Protein AF-H6U5A7-F1 (afdb_monomer_lite)

InterPro domains:
  IPR004808 AP endonuclease 1 [PS51435] (1-162)
  IPR004808 AP endonuclease 1 [PTHR22748] (14-160)
  IPR036691 Endonuclease/exonuclease/phosphatase superfamily [G3DSA:3.60.10.10] (2-162)
  IPR036691 Endonuclease/exonuclease/phosphatase superfamily [SSF56219] (15-162)

Foldseek 3Di:
DADPVLQVPAPDHPCVLPVPVQWDWDDDPQAIEIEGDQDADDDPVCPSSRLRNLSVVLRVLVVCVVVVHHYHYDYHNNDQQFPLADVVSVVCCVVVVDHRQRNCAPNSNQSVLLQEPNGDHDDARDPVSNHHRDHPPVCVVVVPDHPPYDDDDPVVPRVVVD

Structure (mmCIF, N/CA/C/O backbone):
data_AF-H6U5A7-F1
#
_entry.id   AF-H6U5A7-F1
#
loop_
_atom_site.group_PDB
_atom_site.id
_atom_site.type_symbol
_atom_site.label_atom_id
_atom_site.label_alt_id
_atom_site.label_comp_id
_atom_site.label_asym_id
_atom_site.label_entity_id
_atom_site.label_seq_id
_atom_site.pdbx_PDB_ins_code
_atom_site.Cartn_x
_atom_site.Cartn_y
_atom_site.Cartn_z
_atom_site.occupancy
_atom_site.B_iso_or_equiv
_atom_site.auth_seq_id
_atom_site.auth_comp_id
_atom_site.auth_asym_id
_atom_site.auth_atom_id
_atom_site.pdbx_PDB_model_num
ATOM 1 N N . TYR A 1 1 ? 9.114 -0.004 -13.585 1.00 87.94 1 TYR A N 1
ATOM 2 C CA . TYR A 1 1 ? 9.597 1.011 -12.618 1.00 87.94 1 TYR A CA 1
ATOM 3 C C . TYR A 1 1 ? 8.782 2.288 -12.763 1.00 87.94 1 TYR A C 1
ATOM 5 O O . TYR A 1 1 ? 8.218 2.445 -13.843 1.00 87.94 1 TYR A O 1
ATOM 13 N N . PRO A 1 2 ? 8.667 3.143 -11.724 1.00 93.62 2 PRO A N 1
ATOM 14 C CA . PRO A 1 2 ? 7.976 4.432 -11.831 1.00 93.62 2 PRO A CA 1
ATOM 15 C C . PRO A 1 2 ? 8.526 5.281 -12.985 1.00 93.62 2 PRO A C 1
ATOM 17 O O . PRO A 1 2 ? 9.739 5.302 -13.198 1.00 93.62 2 PRO A O 1
ATOM 20 N N . THR A 1 3 ? 7.643 5.922 -13.749 1.00 95.06 3 THR A N 1
ATOM 21 C CA . THR A 1 3 ? 8.007 6.815 -14.861 1.00 95.06 3 THR A CA 1
ATOM 22 C C . THR A 1 3 ? 8.398 8.198 -14.343 1.00 95.06 3 THR A C 1
ATOM 24 O O . THR A 1 3 ? 8.046 8.566 -13.226 1.00 95.06 3 THR A O 1
ATOM 27 N N . THR A 1 4 ? 9.084 9.003 -15.157 1.00 94.50 4 THR A N 1
ATOM 28 C CA . THR A 1 4 ? 9.402 10.399 -14.803 1.00 94.50 4 THR A CA 1
ATOM 29 C C . THR A 1 4 ? 8.150 11.209 -14.462 1.00 94.50 4 THR A C 1
ATOM 31 O O . THR A 1 4 ? 8.172 11.995 -13.523 1.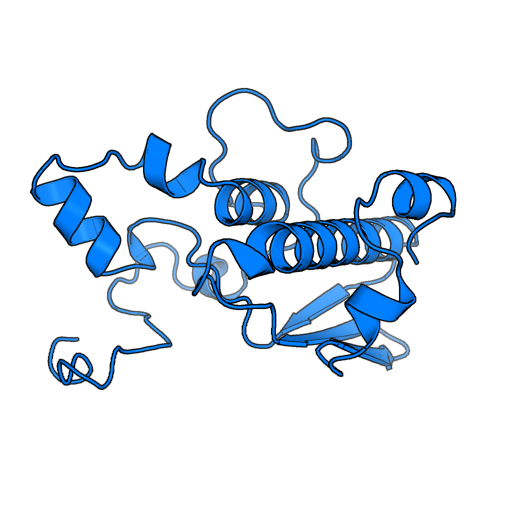00 94.50 4 THR A O 1
ATOM 34 N N . GLU A 1 5 ? 7.048 10.969 -15.173 1.00 94.00 5 GLU A N 1
ATOM 35 C CA . GLU A 1 5 ? 5.751 11.591 -14.897 1.00 94.00 5 GLU A CA 1
ATOM 36 C C . GLU A 1 5 ? 5.228 11.207 -13.505 1.00 94.00 5 GLU A C 1
ATOM 38 O O . GLU A 1 5 ? 4.946 12.087 -12.699 1.00 94.00 5 GLU A O 1
ATOM 43 N N . GLN A 1 6 ? 5.222 9.915 -13.161 1.00 94.50 6 GLN A N 1
ATOM 44 C CA . GLN A 1 6 ? 4.817 9.436 -11.830 1.00 94.50 6 GLN A CA 1
ATOM 45 C C . GLN A 1 6 ? 5.735 9.935 -10.704 1.00 94.50 6 GLN A C 1
ATOM 47 O O . GLN A 1 6 ? 5.299 10.078 -9.568 1.00 94.50 6 GLN A O 1
ATOM 52 N N . LEU A 1 7 ? 7.015 10.178 -10.992 1.00 94.50 7 LEU A N 1
ATOM 53 C CA . LEU A 1 7 ? 7.937 10.777 -10.024 1.00 94.50 7 LEU A CA 1
ATOM 54 C C . LEU A 1 7 ?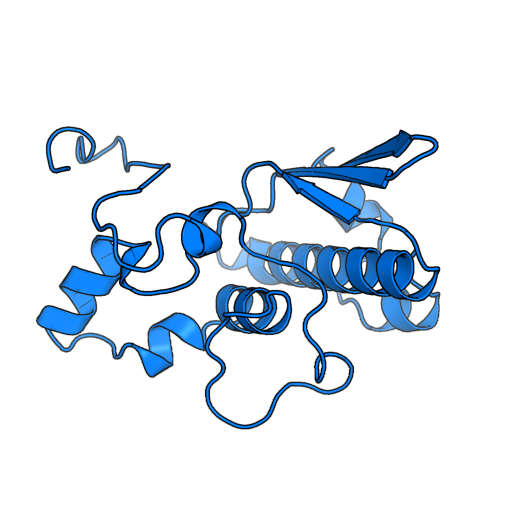 7.665 12.272 -9.827 1.00 94.50 7 LEU A C 1
ATOM 56 O O . LEU A 1 7 ? 7.853 12.781 -8.728 1.00 94.50 7 LEU A O 1
ATOM 60 N N . SER A 1 8 ? 7.213 12.969 -10.872 1.00 92.94 8 SER A N 1
ATOM 61 C CA . SER A 1 8 ? 6.950 14.412 -10.829 1.00 92.94 8 SER A CA 1
ATOM 62 C C . SER A 1 8 ? 5.704 14.798 -10.027 1.00 92.94 8 SER A C 1
ATOM 64 O O . SER A 1 8 ? 5.570 15.954 -9.640 1.00 92.94 8 SER A O 1
ATOM 66 N N . THR A 1 9 ? 4.811 13.843 -9.749 1.00 90.56 9 THR A N 1
ATOM 67 C CA . THR A 1 9 ? 3.601 14.069 -8.943 1.00 90.56 9 THR A CA 1
ATOM 68 C C . THR A 1 9 ? 3.846 13.971 -7.437 1.00 90.56 9 THR A C 1
ATOM 70 O O . THR A 1 9 ? 2.923 14.192 -6.657 1.00 90.56 9 THR A O 1
ATOM 73 N N . LEU A 1 10 ? 5.050 13.581 -7.009 1.00 91.25 10 LEU A N 1
ATOM 74 C CA . LEU A 1 10 ? 5.379 13.391 -5.598 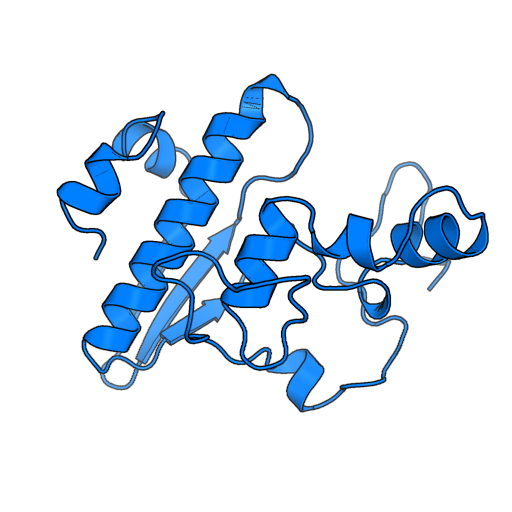1.00 91.25 10 LEU A CA 1
ATOM 75 C C . LEU A 1 10 ? 5.779 14.714 -4.947 1.00 91.25 10 LEU A C 1
ATOM 77 O O . LEU A 1 10 ? 6.497 15.519 -5.531 1.00 91.25 10 LEU A O 1
ATOM 81 N N . GLU A 1 11 ? 5.371 14.896 -3.693 1.00 92.81 11 GLU A N 1
ATOM 82 C CA . GLU A 1 11 ? 5.802 16.036 -2.877 1.00 92.81 11 GLU A CA 1
ATOM 83 C C . GLU A 1 11 ? 7.284 15.932 -2.475 1.00 92.81 11 GLU A C 1
ATOM 85 O O . GLU A 1 11 ? 7.986 16.937 -2.385 1.00 92.81 11 GLU A O 1
ATOM 90 N N . LEU A 1 12 ? 7.767 14.706 -2.249 1.00 94.06 12 LEU A N 1
ATOM 91 C CA . LEU A 1 12 ? 9.150 14.409 -1.883 1.00 94.06 12 LEU A CA 1
ATOM 92 C C . LEU A 1 12 ? 9.869 13.716 -3.036 1.00 94.06 12 LEU A C 1
ATOM 94 O O . LEU A 1 12 ? 9.288 12.888 -3.741 1.00 94.06 12 LEU A O 1
ATOM 98 N N . ASP A 1 13 ? 11.158 14.007 -3.191 1.00 94.19 13 ASP A N 1
ATOM 99 C CA . ASP A 1 13 ? 11.968 13.376 -4.223 1.00 94.19 13 ASP A CA 1
ATOM 100 C C . ASP A 1 13 ? 12.183 11.874 -3.954 1.00 94.19 13 ASP A C 1
ATOM 102 O O . ASP A 1 13 ? 12.122 11.376 -2.823 1.00 94.19 13 ASP A O 1
ATOM 106 N N . ALA A 1 14 ? 12.466 11.134 -5.026 1.00 93.00 14 ALA A N 1
ATOM 107 C CA . ALA A 1 14 ? 12.623 9.686 -4.963 1.00 93.00 14 ALA A CA 1
ATOM 108 C C . ALA A 1 14 ? 13.790 9.239 -4.067 1.00 93.00 14 ALA A C 1
ATOM 110 O O . ALA A 1 14 ? 13.690 8.184 -3.443 1.00 93.00 14 ALA A O 1
ATOM 111 N N . ALA A 1 15 ? 14.878 10.015 -3.987 1.00 95.00 15 ALA A N 1
ATOM 112 C CA . ALA A 1 15 ? 16.025 9.659 -3.156 1.00 95.00 15 ALA A CA 1
ATOM 113 C C . ALA A 1 15 ? 15.683 9.796 -1.669 1.00 95.00 15 ALA A C 1
ATOM 115 O O . ALA A 1 15 ? 16.045 8.925 -0.879 1.00 95.00 15 ALA A O 1
ATOM 116 N N . THR A 1 16 ? 14.914 10.821 -1.296 1.00 96.19 16 THR A N 1
ATOM 117 C CA . THR A 1 16 ? 14.364 10.964 0.056 1.00 96.19 16 THR A CA 1
ATOM 118 C C . THR A 1 16 ? 13.481 9.771 0.415 1.00 96.19 16 THR A C 1
ATOM 120 O O . THR A 1 16 ? 13.684 9.159 1.464 1.00 96.19 16 THR A O 1
ATOM 123 N N . LEU A 1 17 ? 12.549 9.378 -0.457 1.00 95.75 17 LEU A N 1
ATOM 124 C CA . LEU A 1 17 ? 11.646 8.247 -0.194 1.00 95.75 17 LEU A CA 1
ATOM 125 C C . LEU A 1 17 ? 12.374 6.889 -0.112 1.00 95.75 17 LEU A C 1
ATOM 127 O O . LEU A 1 17 ? 11.925 6.005 0.620 1.00 95.75 17 LEU A O 1
ATOM 131 N N . ASP A 1 18 ? 13.505 6.732 -0.808 1.00 95.75 18 ASP A N 1
ATOM 132 C CA . ASP A 1 18 ? 14.326 5.507 -0.807 1.00 95.75 18 ASP A CA 1
ATOM 133 C C . ASP A 1 18 ? 15.443 5.508 0.263 1.00 95.75 18 ASP A C 1
ATOM 135 O O . ASP A 1 18 ? 16.115 4.500 0.481 1.00 95.75 18 ASP A O 1
ATOM 139 N N . SER A 1 19 ? 15.622 6.617 0.992 1.00 96.81 19 SER A N 1
ATOM 140 C CA . SER A 1 19 ? 16.747 6.821 1.923 1.00 96.81 19 SER A CA 1
ATOM 141 C C . SER A 1 19 ? 16.750 5.920 3.169 1.00 96.81 19 SER A C 1
ATOM 143 O O . SER A 1 19 ? 17.761 5.828 3.862 1.00 96.81 19 SER A O 1
ATOM 145 N N . GLU A 1 20 ? 15.640 5.236 3.466 1.00 97.06 20 GLU A N 1
ATOM 146 C CA . GLU A 1 20 ? 15.452 4.480 4.716 1.00 97.06 20 GLU A CA 1
ATOM 147 C C . GLU A 1 20 ? 15.557 2.952 4.551 1.00 97.06 20 GLU A C 1
ATOM 149 O O . GLU A 1 20 ? 15.290 2.214 5.500 1.00 97.06 20 GLU A O 1
ATOM 154 N N . GLY A 1 21 ? 15.910 2.449 3.360 1.00 96.88 21 GLY A N 1
ATOM 155 C CA . GLY A 1 21 ? 16.105 1.007 3.132 1.00 96.88 21 GLY A CA 1
ATOM 156 C C . GLY A 1 21 ? 14.833 0.169 3.326 1.00 96.88 21 GLY A C 1
ATOM 157 O O . GLY A 1 21 ? 14.887 -0.974 3.776 1.00 96.88 21 GLY A O 1
ATOM 158 N N . ARG A 1 22 ? 13.667 0.750 3.019 1.00 97.88 22 ARG A N 1
ATOM 159 C CA . ARG A 1 22 ? 12.337 0.164 3.277 1.00 97.88 22 ARG A CA 1
ATOM 160 C C . ARG A 1 22 ? 11.845 -0.809 2.209 1.00 97.88 22 ARG A C 1
ATOM 162 O O . ARG A 1 22 ? 10.752 -1.357 2.351 1.00 97.88 22 ARG A O 1
ATOM 169 N N . CYS A 1 23 ? 12.599 -0.990 1.132 1.00 98.00 23 CYS A N 1
ATOM 170 C CA . CYS A 1 23 ? 12.222 -1.836 0.011 1.00 98.00 23 CYS A CA 1
ATOM 171 C C . CYS A 1 23 ? 13.436 -2.611 -0.497 1.00 98.00 23 CYS A C 1
ATOM 173 O O . CYS A 1 23 ? 14.485 -2.031 -0.765 1.00 98.00 23 CYS A O 1
ATOM 175 N N . VAL A 1 24 ? 13.272 -3.919 -0.674 1.00 98.00 24 VAL A N 1
ATOM 176 C CA . VAL A 1 24 ? 14.199 -4.762 -1.432 1.00 98.00 24 VAL A CA 1
ATOM 177 C C . VAL A 1 24 ? 13.435 -5.443 -2.557 1.00 98.00 24 VAL A C 1
ATOM 179 O O . VAL A 1 24 ? 12.319 -5.924 -2.359 1.00 98.00 24 VAL A O 1
ATOM 182 N N . ILE A 1 25 ? 14.031 -5.478 -3.748 1.00 98.06 25 ILE A N 1
ATOM 183 C CA . ILE A 1 25 ? 13.420 -6.083 -4.932 1.00 98.06 25 ILE A CA 1
ATOM 184 C C . ILE A 1 25 ? 14.351 -7.156 -5.472 1.00 98.06 25 ILE A C 1
ATOM 186 O O . ILE A 1 25 ? 15.505 -6.875 -5.788 1.00 98.06 25 ILE A O 1
ATOM 190 N N . LEU A 1 26 ? 13.832 -8.374 -5.591 1.00 98.31 26 LEU A N 1
ATOM 191 C CA . LEU A 1 26 ? 14.533 -9.510 -6.179 1.00 98.31 26 LEU A CA 1
ATOM 192 C C . LEU A 1 26 ? 13.773 -9.968 -7.421 1.00 98.31 26 LEU A C 1
ATOM 194 O O . LEU A 1 26 ? 12.582 -10.271 -7.346 1.00 98.31 26 LEU A O 1
ATOM 198 N N . GLU A 1 27 ? 14.454 -10.030 -8.560 1.00 97.75 27 GLU A N 1
ATOM 199 C CA . GLU A 1 27 ? 13.887 -10.560 -9.797 1.00 97.75 27 GLU A CA 1
ATOM 200 C C . GLU A 1 27 ? 14.382 -11.989 -10.030 1.00 97.75 27 GLU A C 1
ATOM 202 O O . GLU A 1 27 ? 15.577 -12.244 -10.168 1.00 97.75 27 GLU A O 1
ATOM 207 N N . PHE A 1 28 ? 13.437 -12.923 -10.075 1.00 97.88 28 PHE A N 1
ATOM 208 C CA . PHE A 1 28 ? 13.653 -14.316 -10.439 1.00 97.88 28 PHE A CA 1
ATOM 209 C C . PHE A 1 28 ? 13.109 -14.565 -11.851 1.00 97.88 28 PHE A C 1
ATOM 211 O O . PHE A 1 28 ? 12.220 -13.837 -12.300 1.00 97.88 28 PHE A O 1
ATOM 218 N N . PRO A 1 29 ? 13.534 -15.643 -12.541 1.00 97.69 29 PRO A N 1
ATOM 219 C CA . PRO A 1 29 ? 13.023 -15.961 -13.877 1.00 97.69 29 PRO A CA 1
ATOM 220 C C . PRO A 1 29 ? 11.490 -16.044 -13.971 1.00 97.69 29 PRO A C 1
ATOM 222 O O . PRO A 1 29 ? 10.918 -15.744 -15.014 1.00 97.69 29 PRO A O 1
ATOM 225 N N . ALA A 1 30 ? 10.818 -16.448 -12.888 1.00 97.56 30 ALA A N 1
ATOM 226 C CA . ALA A 1 30 ? 9.370 -16.645 -12.864 1.00 97.56 30 ALA A CA 1
ATOM 227 C C . ALA A 1 30 ? 8.571 -15.474 -12.261 1.00 97.56 30 ALA A C 1
ATOM 229 O O . ALA A 1 30 ? 7.381 -15.349 -12.560 1.00 97.56 30 ALA A O 1
ATOM 230 N N . PHE A 1 31 ? 9.168 -14.660 -11.385 1.00 98.38 31 PHE A N 1
ATOM 231 C CA . PHE A 1 31 ? 8.462 -13.606 -10.649 1.00 98.38 31 PHE A CA 1
ATOM 232 C C . PHE A 1 31 ? 9.416 -12.562 -10.058 1.00 98.38 31 PHE A C 1
ATOM 234 O O . PHE A 1 31 ? 10.606 -12.807 -9.890 1.00 98.38 31 PHE A O 1
ATOM 241 N N . VAL A 1 32 ? 8.862 -11.412 -9.684 1.00 98.69 32 VAL A N 1
ATOM 242 C CA . VAL A 1 32 ? 9.543 -10.350 -8.940 1.00 98.69 32 VAL A CA 1
ATOM 243 C C . VAL A 1 32 ? 9.002 -10.333 -7.511 1.00 98.69 32 VAL A C 1
ATOM 245 O O . VAL A 1 32 ? 7.787 -10.304 -7.315 1.00 98.69 32 VAL A O 1
ATOM 248 N N . LEU A 1 33 ? 9.888 -10.357 -6.517 1.00 98.69 33 LEU A N 1
ATOM 249 C CA . LEU A 1 33 ? 9.556 -10.258 -5.097 1.00 98.69 33 LEU A CA 1
ATOM 250 C C . LEU A 1 33 ? 9.902 -8.865 -4.575 1.00 98.69 33 LEU A C 1
ATOM 252 O O . LEU A 1 33 ? 11.057 -8.453 -4.655 1.00 98.69 33 LEU A O 1
ATOM 256 N N . LEU A 1 34 ? 8.918 -8.171 -4.008 1.00 98.62 34 LEU A N 1
ATOM 257 C CA . LEU A 1 34 ? 9.096 -6.924 -3.271 1.00 98.62 34 LEU A CA 1
ATOM 258 C C . LEU A 1 34 ? 8.957 -7.232 -1.779 1.00 98.62 34 LEU A C 1
ATOM 260 O O . LEU A 1 34 ? 7.872 -7.587 -1.315 1.00 98.62 34 LEU A O 1
ATOM 264 N N . GLY A 1 35 ? 10.054 -7.098 -1.038 1.00 98.56 35 GLY A N 1
ATOM 265 C CA . GLY A 1 35 ? 10.051 -7.088 0.422 1.00 98.56 35 GLY A CA 1
ATOM 266 C C . GLY A 1 35 ? 9.936 -5.653 0.925 1.00 98.56 35 GLY A C 1
ATOM 267 O O . GLY A 1 35 ? 10.806 -4.838 0.625 1.00 98.56 35 GLY A O 1
ATOM 268 N N . LEU A 1 36 ? 8.871 -5.344 1.663 1.00 98.44 36 LEU A N 1
ATOM 269 C CA . LEU A 1 36 ? 8.524 -3.988 2.086 1.00 98.44 36 LEU A CA 1
ATOM 270 C C . LEU A 1 36 ? 8.477 -3.835 3.607 1.00 98.44 36 LEU A C 1
ATOM 272 O O . LEU A 1 36 ? 7.998 -4.705 4.333 1.00 98.44 36 LEU A O 1
ATOM 276 N N . TYR A 1 37 ? 8.895 -2.663 4.074 1.00 98.12 37 TYR A N 1
ATOM 277 C CA . TYR A 1 37 ? 8.591 -2.153 5.404 1.00 98.12 37 TYR A CA 1
ATOM 278 C C . TYR A 1 37 ? 8.025 -0.733 5.296 1.00 98.12 37 TYR A C 1
ATOM 280 O O . TYR A 1 37 ? 8.742 0.271 5.401 1.00 98.12 37 TYR A O 1
ATOM 288 N N . CYS A 1 38 ? 6.720 -0.648 5.042 1.00 97.56 38 CYS A N 1
ATOM 289 C CA . CYS A 1 38 ? 6.024 0.613 4.816 1.00 97.56 38 CYS A CA 1
ATOM 290 C C . CYS A 1 38 ? 6.053 1.498 6.075 1.00 97.56 38 CYS A C 1
ATOM 292 O O . CYS A 1 38 ? 5.958 0.982 7.191 1.00 97.56 38 CYS A O 1
ATOM 294 N N . PRO A 1 39 ? 6.142 2.832 5.936 1.00 95.81 39 PRO A N 1
ATOM 295 C CA . PRO A 1 39 ? 6.116 3.746 7.075 1.00 95.81 39 PRO A CA 1
ATOM 296 C C . PRO A 1 39 ? 4.830 3.606 7.898 1.00 95.81 39 PRO A C 1
ATOM 298 O O . PRO A 1 39 ? 3.728 3.649 7.350 1.00 95.81 39 PRO A O 1
ATOM 301 N N . ALA A 1 40 ? 4.951 3.466 9.219 1.00 92.44 40 ALA A N 1
ATOM 302 C CA . ALA A 1 40 ? 3.814 3.445 10.139 1.00 92.44 40 ALA A CA 1
ATOM 303 C C . ALA A 1 40 ? 3.173 4.837 10.291 1.00 92.44 40 ALA A C 1
ATOM 305 O O . ALA A 1 40 ? 3.839 5.850 10.102 1.00 92.44 40 ALA A O 1
ATOM 306 N N . ASN A 1 41 ? 1.887 4.881 10.647 1.00 84.69 41 ASN A N 1
ATOM 307 C CA . ASN A 1 41 ? 1.195 6.124 10.973 1.00 84.69 41 ASN A CA 1
ATOM 308 C C . ASN A 1 41 ? 1.499 6.427 12.445 1.00 84.69 41 ASN A C 1
ATOM 310 O O . ASN A 1 41 ? 1.088 5.659 13.319 1.00 84.69 41 ASN A O 1
ATOM 314 N N . ARG A 1 42 ? 2.314 7.454 12.700 1.00 76.94 42 ARG A N 1
ATOM 315 C CA . ARG A 1 42 ? 2.800 7.796 14.048 1.00 76.94 42 ARG A CA 1
ATOM 316 C C . ARG A 1 42 ? 2.700 9.283 14.356 1.00 76.94 42 ARG A C 1
ATOM 318 O O . ARG A 1 42 ? 2.337 9.618 15.475 1.00 76.94 42 ARG A O 1
ATOM 325 N N . ASP A 1 43 ? 3.078 10.126 13.403 1.00 79.56 43 ASP A N 1
ATOM 326 C CA . ASP A 1 43 ? 3.151 11.577 13.547 1.00 79.56 43 ASP A CA 1
ATOM 327 C C . ASP A 1 43 ? 2.852 12.231 12.194 1.00 79.56 43 ASP A C 1
ATOM 329 O O . ASP A 1 43 ? 3.327 11.748 11.161 1.00 79.56 43 ASP A O 1
ATOM 333 N N . GLU A 1 44 ? 2.104 13.330 12.227 1.00 84.69 44 GLU A N 1
ATOM 334 C CA . GLU A 1 44 ? 1.669 14.110 11.064 1.00 84.69 44 GLU A CA 1
ATOM 335 C C . GLU A 1 44 ? 2.870 14.646 10.269 1.00 84.69 44 GLU A C 1
ATOM 337 O O . GLU A 1 44 ? 2.824 14.734 9.043 1.00 84.69 44 GLU A O 1
ATOM 342 N N . SER A 1 45 ? 4.008 14.898 10.935 1.00 86.94 45 SER A N 1
ATOM 343 C CA . SER A 1 45 ? 5.257 15.329 10.278 1.00 86.94 45 SER A CA 1
ATOM 344 C C . SER A 1 45 ? 5.792 14.341 9.228 1.00 86.94 45 SER A C 1
ATOM 346 O O . SER A 1 45 ? 6.664 14.683 8.425 1.00 86.94 45 SER A O 1
ATOM 348 N N . ARG A 1 46 ? 5.295 13.097 9.230 1.00 90.94 46 ARG A N 1
ATOM 349 C CA . ARG A 1 46 ? 5.713 12.013 8.332 1.00 90.94 46 ARG A CA 1
ATOM 350 C C . ARG A 1 46 ? 4.635 11.605 7.333 1.00 90.94 46 ARG A C 1
ATOM 352 O O . ARG A 1 46 ? 4.875 10.664 6.570 1.00 90.94 46 ARG A O 1
ATOM 359 N N . ASP A 1 47 ? 3.499 12.295 7.294 1.00 91.56 47 ASP A N 1
ATOM 360 C CA . ASP A 1 47 ? 2.380 11.923 6.426 1.00 91.56 47 ASP A CA 1
ATOM 361 C C . ASP A 1 47 ? 2.745 12.021 4.943 1.00 91.56 47 ASP A C 1
ATOM 363 O O . ASP A 1 47 ? 2.545 11.046 4.217 1.00 91.56 47 ASP A O 1
ATOM 367 N N . SER A 1 48 ? 3.399 13.104 4.508 1.00 93.19 48 SER A N 1
ATOM 368 C CA . SER A 1 48 ? 3.883 13.250 3.124 1.00 93.19 48 SER A CA 1
ATOM 369 C C . SER A 1 48 ? 4.861 12.141 2.729 1.00 93.19 48 SER A C 1
ATOM 371 O O . SER A 1 48 ? 4.778 11.582 1.635 1.00 93.19 48 SER A O 1
ATOM 373 N N . PHE A 1 49 ? 5.750 11.742 3.646 1.00 95.56 49 PHE A N 1
ATOM 374 C CA . PHE A 1 49 ? 6.668 10.622 3.421 1.00 95.56 49 PHE A CA 1
ATOM 375 C C . PHE A 1 49 ? 5.920 9.298 3.279 1.00 95.56 49 PHE A C 1
ATOM 377 O O . PHE A 1 49 ? 6.195 8.517 2.368 1.00 95.56 49 PHE A O 1
ATOM 384 N N . ARG A 1 50 ? 4.971 9.023 4.181 1.00 95.69 50 ARG A N 1
ATOM 385 C CA . ARG A 1 50 ? 4.170 7.797 4.143 1.00 95.69 50 ARG A CA 1
ATOM 386 C C . ARG A 1 50 ? 3.345 7.733 2.862 1.00 95.69 50 ARG A C 1
ATOM 388 O O . ARG A 1 50 ? 3.349 6.692 2.211 1.00 95.69 50 ARG A O 1
ATOM 395 N N . GLN A 1 51 ? 2.667 8.817 2.502 1.00 95.25 51 GLN A N 1
ATOM 396 C CA . GLN A 1 51 ? 1.830 8.882 1.311 1.00 95.25 51 GLN A CA 1
ATOM 397 C C . GLN A 1 51 ? 2.673 8.712 0.041 1.00 95.25 51 GLN A C 1
ATOM 399 O O . GLN A 1 51 ? 2.418 7.782 -0.722 1.00 95.25 51 GLN A O 1
ATOM 404 N N . GLY A 1 52 ? 3.756 9.483 -0.112 1.00 96.19 52 GLY A N 1
ATOM 405 C CA . GLY A 1 52 ? 4.664 9.361 -1.257 1.00 96.19 52 GLY A CA 1
ATOM 406 C C . GLY A 1 52 ? 5.288 7.967 -1.391 1.00 96.19 52 GLY A C 1
ATOM 407 O O . GLY A 1 52 ? 5.388 7.434 -2.496 1.00 96.19 52 GLY A O 1
ATOM 408 N N . PHE A 1 53 ? 5.640 7.321 -0.272 1.00 97.56 53 PHE A N 1
ATOM 409 C CA . PHE A 1 53 ? 6.131 5.940 -0.283 1.00 97.56 53 PHE A CA 1
ATOM 410 C C . PHE A 1 53 ? 5.068 4.955 -0.796 1.00 97.56 53 PHE A C 1
ATOM 412 O O . PHE A 1 53 ? 5.376 4.072 -1.599 1.00 97.56 53 PHE A O 1
ATOM 419 N N . LEU A 1 54 ? 3.818 5.090 -0.342 1.00 97.31 54 LEU A N 1
ATOM 420 C CA . LEU A 1 54 ? 2.718 4.217 -0.760 1.00 97.31 54 LEU A CA 1
ATOM 421 C C . LEU A 1 54 ? 2.325 4.442 -2.225 1.00 97.31 54 LEU A C 1
ATOM 423 O O . LEU A 1 54 ? 2.059 3.465 -2.928 1.00 97.31 54 LEU A O 1
ATOM 427 N N . ASP A 1 55 ? 2.344 5.684 -2.704 1.00 96.56 55 ASP A N 1
ATOM 428 C CA . ASP A 1 55 ? 2.081 6.003 -4.110 1.00 96.56 55 ASP A CA 1
ATOM 429 C C . ASP A 1 55 ? 3.173 5.437 -5.027 1.00 96.56 55 ASP A C 1
ATOM 431 O O . ASP A 1 55 ? 2.867 4.789 -6.031 1.00 96.56 55 ASP A O 1
ATOM 435 N N . LEU A 1 56 ? 4.450 5.567 -4.644 1.00 96.56 56 LEU A N 1
ATOM 436 C CA . LEU A 1 56 ? 5.563 4.947 -5.371 1.00 96.56 56 LEU A CA 1
ATOM 437 C C . LEU A 1 56 ? 5.499 3.421 -5.376 1.00 96.56 56 LEU A C 1
ATOM 439 O O . LEU A 1 56 ? 5.831 2.788 -6.385 1.00 96.56 56 LEU A O 1
ATOM 443 N N . MET A 1 57 ? 5.106 2.825 -4.251 1.00 97.44 57 MET A N 1
ATOM 444 C CA . MET A 1 57 ? 4.897 1.386 -4.131 1.00 97.44 57 MET A CA 1
ATOM 445 C C . MET A 1 57 ? 3.806 0.921 -5.107 1.00 97.44 57 MET A C 1
ATOM 447 O O . MET A 1 57 ? 4.055 0.005 -5.895 1.00 97.44 57 MET A O 1
ATOM 451 N N . ASP A 1 58 ? 2.634 1.564 -5.093 1.00 97.81 58 ASP A N 1
ATOM 452 C CA . ASP A 1 58 ? 1.505 1.261 -5.983 1.00 97.81 58 ASP A CA 1
ATOM 453 C C . ASP A 1 58 ? 1.901 1.403 -7.461 1.00 97.81 58 ASP A C 1
ATOM 455 O O . ASP A 1 58 ? 1.763 0.446 -8.231 1.00 97.81 58 ASP A O 1
ATOM 459 N N . ALA A 1 59 ? 2.508 2.534 -7.838 1.00 97.19 59 ALA A N 1
ATOM 460 C CA . ALA A 1 59 ? 2.992 2.778 -9.196 1.00 97.19 59 ALA A CA 1
ATOM 461 C C . ALA A 1 59 ? 4.001 1.711 -9.645 1.00 97.19 59 ALA A C 1
ATOM 463 O O . ALA A 1 59 ? 3.908 1.162 -10.746 1.00 97.19 59 ALA A O 1
ATOM 464 N N . ARG A 1 60 ? 4.963 1.354 -8.785 1.00 97.62 60 ARG A N 1
ATOM 465 C CA . ARG A 1 60 ? 5.974 0.343 -9.117 1.00 97.62 60 ARG A CA 1
ATOM 466 C C . ARG A 1 60 ? 5.353 -1.033 -9.339 1.00 97.62 60 ARG A C 1
ATOM 468 O O . ARG A 1 60 ? 5.728 -1.694 -10.309 1.00 97.62 60 ARG A O 1
ATOM 475 N N . ILE A 1 61 ? 4.429 -1.452 -8.475 1.00 98.50 61 ILE A N 1
ATOM 476 C CA . ILE A 1 61 ? 3.729 -2.738 -8.599 1.00 98.50 61 ILE A CA 1
ATOM 477 C C . ILE A 1 61 ? 2.936 -2.778 -9.904 1.00 98.50 61 ILE A C 1
ATOM 479 O O . ILE A 1 61 ? 3.112 -3.708 -10.692 1.00 98.50 61 ILE A O 1
ATOM 483 N N . ARG A 1 62 ? 2.119 -1.753 -10.167 1.00 98.25 62 ARG A N 1
ATOM 484 C CA . ARG A 1 62 ? 1.293 -1.667 -11.381 1.00 98.25 62 ARG A CA 1
ATOM 485 C C . ARG A 1 62 ? 2.139 -1.689 -12.644 1.00 98.25 62 ARG A C 1
ATOM 487 O O . ARG A 1 62 ? 1.844 -2.461 -13.550 1.00 98.25 62 ARG A O 1
ATOM 494 N N . ASN A 1 63 ? 3.237 -0.936 -12.677 1.00 98.06 63 ASN A N 1
ATOM 495 C CA . ASN A 1 63 ? 4.124 -0.912 -13.838 1.00 98.06 63 ASN A CA 1
ATOM 496 C C . ASN A 1 63 ? 4.783 -2.280 -14.078 1.00 98.06 63 ASN A C 1
ATOM 498 O O . ASN A 1 63 ? 4.915 -2.697 -15.223 1.00 98.06 63 ASN A O 1
ATOM 502 N N . LEU A 1 64 ? 5.182 -3.004 -13.024 1.00 98.38 64 LEU A N 1
ATOM 503 C CA . LEU A 1 64 ? 5.724 -4.363 -13.169 1.00 98.38 64 LEU A CA 1
ATOM 504 C C . LEU A 1 64 ? 4.667 -5.345 -13.697 1.00 98.38 64 LEU A C 1
ATOM 506 O O . LEU A 1 64 ? 4.962 -6.130 -14.598 1.00 98.38 64 LEU A O 1
ATOM 510 N N . VAL A 1 65 ? 3.435 -5.273 -13.186 1.00 98.19 65 VAL A N 1
ATOM 511 C CA . VAL A 1 65 ? 2.315 -6.091 -13.677 1.00 98.19 65 VAL A CA 1
ATOM 512 C C . VAL A 1 65 ? 1.998 -5.768 -15.141 1.00 98.19 65 VAL A C 1
ATOM 514 O O . VAL A 1 65 ? 1.849 -6.686 -15.944 1.00 98.19 65 VAL A O 1
ATOM 517 N N . ALA A 1 66 ? 1.983 -4.487 -15.524 1.00 97.38 66 ALA A N 1
ATOM 518 C CA . ALA A 1 66 ? 1.771 -4.046 -16.905 1.00 97.38 66 ALA A CA 1
ATOM 519 C C . ALA A 1 66 ? 2.870 -4.537 -17.866 1.00 97.38 66 ALA A C 1
ATOM 521 O O . ALA A 1 66 ? 2.602 -4.803 -19.034 1.00 97.38 66 ALA A O 1
ATOM 522 N N . MET A 1 67 ? 4.095 -4.740 -17.368 1.00 97.19 67 MET A N 1
ATOM 523 C CA . MET A 1 67 ? 5.191 -5.382 -18.108 1.00 97.19 67 MET A CA 1
ATOM 524 C C . MET A 1 67 ? 5.043 -6.915 -18.219 1.00 97.19 67 MET A C 1
ATOM 526 O O . MET A 1 67 ? 5.961 -7.589 -18.686 1.00 97.19 67 MET A O 1
ATOM 530 N N . GLY A 1 68 ? 3.932 -7.493 -17.752 1.00 97.56 68 GLY A N 1
ATOM 531 C CA . GLY A 1 68 ? 3.678 -8.935 -17.759 1.00 97.56 68 GLY A CA 1
ATOM 532 C C . GLY A 1 68 ? 4.420 -9.711 -16.667 1.00 97.56 68 GLY A C 1
ATOM 533 O O . GLY A 1 68 ? 4.455 -10.944 -16.703 1.00 97.56 68 GLY A O 1
ATOM 534 N N . LYS A 1 69 ? 5.031 -9.027 -15.689 1.00 98.25 69 LYS A N 1
ATOM 535 C CA . LYS A 1 69 ? 5.734 -9.688 -14.583 1.00 98.25 69 LYS A CA 1
ATOM 536 C C . LYS A 1 69 ? 4.729 -10.209 -13.559 1.00 98.25 69 LYS A C 1
ATOM 538 O O . LYS A 1 69 ? 3.756 -9.543 -13.214 1.00 98.25 69 LYS A O 1
ATOM 543 N N . ARG A 1 70 ? 5.012 -11.389 -13.006 1.00 98.38 70 ARG A N 1
ATOM 544 C CA . ARG A 1 70 ? 4.319 -11.893 -11.814 1.00 98.38 70 ARG A CA 1
ATOM 545 C C . ARG A 1 70 ? 4.946 -11.237 -10.593 1.00 98.38 70 ARG A C 1
ATOM 547 O O . ARG A 1 70 ? 6.152 -11.364 -10.403 1.00 98.38 70 ARG A O 1
ATOM 554 N N . VAL A 1 71 ? 4.153 -10.533 -9.794 1.00 98.62 71 VAL A N 1
ATOM 555 C CA . VAL A 1 71 ? 4.650 -9.735 -8.667 1.00 98.62 71 VAL A CA 1
ATOM 556 C C . VAL A 1 71 ? 4.167 -10.335 -7.353 1.00 98.62 71 VAL A C 1
ATOM 558 O O . VAL A 1 71 ? 2.970 -10.534 -7.161 1.00 98.62 71 VAL A O 1
ATOM 561 N N . PHE A 1 72 ? 5.101 -10.591 -6.441 1.00 98.50 72 PHE A N 1
ATOM 562 C CA . PHE A 1 72 ? 4.821 -10.932 -5.052 1.00 98.50 72 PHE A CA 1
ATOM 563 C C . PHE A 1 72 ? 5.229 -9.769 -4.162 1.00 98.50 72 PHE A C 1
ATOM 565 O O . PHE A 1 72 ? 6.346 -9.267 -4.263 1.00 98.50 72 PHE A O 1
ATOM 572 N N . VAL A 1 73 ? 4.327 -9.367 -3.275 1.00 98.56 73 VAL A N 1
ATOM 573 C CA . VAL A 1 73 ? 4.587 -8.347 -2.260 1.00 98.56 73 VAL A CA 1
ATOM 574 C C . VAL A 1 73 ? 4.504 -9.008 -0.895 1.00 98.56 73 VAL A C 1
ATOM 576 O O . VAL A 1 73 ? 3.548 -9.728 -0.607 1.00 98.56 73 VAL A O 1
ATOM 579 N N . THR A 1 74 ? 5.517 -8.785 -0.067 1.00 97.94 74 THR A N 1
ATOM 580 C CA . THR A 1 74 ? 5.596 -9.308 1.297 1.00 97.94 74 THR A CA 1
ATOM 581 C C . THR A 1 74 ? 6.225 -8.281 2.231 1.00 97.94 74 THR A C 1
ATOM 583 O O . THR A 1 74 ? 6.862 -7.331 1.780 1.00 97.94 74 THR A O 1
ATOM 586 N N . GLY A 1 75 ? 6.068 -8.493 3.533 1.00 97.56 75 GLY A N 1
ATOM 587 C CA . GLY A 1 75 ? 6.608 -7.643 4.585 1.00 97.56 75 GLY A CA 1
ATOM 588 C C . GLY A 1 75 ? 5.518 -6.942 5.389 1.00 97.56 75 GLY A C 1
ATOM 589 O O . GLY A 1 75 ? 4.373 -7.394 5.429 1.00 97.56 75 GLY A O 1
ATOM 590 N N . ASP A 1 76 ? 5.888 -5.860 6.063 1.00 98.19 76 ASP A N 1
ATOM 591 C CA . ASP A 1 76 ? 4.977 -5.098 6.914 1.00 98.19 76 ASP A CA 1
ATOM 592 C C . ASP A 1 76 ? 4.497 -3.846 6.176 1.00 98.19 76 ASP A C 1
ATOM 594 O O . ASP A 1 76 ? 5.238 -2.882 5.973 1.00 98.19 76 ASP A O 1
ATOM 598 N N . LEU A 1 77 ? 3.230 -3.885 5.761 1.00 97.31 77 LEU A N 1
ATOM 599 C CA . LEU A 1 77 ? 2.586 -2.799 5.029 1.00 97.31 77 LEU A CA 1
ATOM 600 C C . LEU A 1 77 ? 2.069 -1.684 5.943 1.00 97.31 77 LEU A C 1
ATOM 602 O O . LEU A 1 77 ? 1.677 -0.633 5.441 1.00 97.31 77 LEU A O 1
ATOM 606 N N . ASN A 1 78 ? 2.042 -1.884 7.267 1.00 96.56 78 ASN A N 1
ATOM 607 C CA . ASN A 1 78 ? 1.481 -0.929 8.228 1.00 96.56 78 ASN A CA 1
ATOM 608 C C . ASN A 1 78 ? 0.066 -0.424 7.854 1.00 96.56 78 ASN A C 1
ATOM 610 O O . ASN A 1 78 ? -0.295 0.742 8.081 1.00 96.56 78 ASN A O 1
ATOM 614 N N . ILE A 1 79 ? -0.732 -1.310 7.247 1.00 96.31 79 ILE A N 1
ATOM 615 C CA . ILE A 1 79 ? -2.104 -1.074 6.792 1.00 96.31 79 ILE A CA 1
ATOM 616 C C . ILE A 1 79 ? -2.938 -2.316 7.115 1.00 96.31 79 ILE A C 1
ATOM 618 O O . ILE A 1 79 ? -2.616 -3.422 6.691 1.00 96.31 79 ILE A O 1
ATOM 622 N N . SER A 1 80 ? -4.039 -2.121 7.837 1.00 95.81 80 SER A N 1
ATOM 623 C CA . SER A 1 80 ? -5.110 -3.111 7.962 1.00 95.81 80 SER A CA 1
ATOM 624 C C . SER A 1 80 ? -6.180 -2.836 6.911 1.00 95.81 80 SER A C 1
ATOM 626 O O . SER A 1 80 ? -6.638 -1.701 6.784 1.00 95.81 80 SER A O 1
ATOM 628 N N . ARG A 1 81 ? -6.571 -3.858 6.148 1.00 94.31 81 ARG A N 1
ATOM 629 C CA . ARG A 1 81 ? -7.443 -3.712 4.974 1.00 94.31 81 ARG A CA 1
ATOM 630 C C . ARG A 1 81 ? -8.870 -3.290 5.319 1.00 94.31 81 ARG A C 1
ATOM 632 O O . ARG A 1 81 ? -9.402 -2.375 4.693 1.00 94.31 81 ARG A O 1
ATOM 639 N N . GLY A 1 82 ? -9.484 -3.979 6.276 1.00 95.00 82 GLY A N 1
ATOM 640 C CA . GLY A 1 82 ? -10.853 -3.731 6.718 1.00 95.00 82 GLY A CA 1
ATOM 641 C C . GLY A 1 82 ? -11.028 -3.977 8.211 1.00 95.00 82 GLY A C 1
ATOM 642 O O . GLY A 1 82 ? -10.071 -4.296 8.918 1.00 95.00 82 GLY A O 1
ATOM 643 N N . GLU A 1 83 ? -12.262 -3.827 8.690 1.00 95.75 83 GLU A N 1
ATOM 644 C CA . GLU A 1 83 ? -12.609 -3.983 10.107 1.00 95.75 83 GLU A CA 1
ATOM 645 C C . GLU A 1 83 ? -12.141 -5.334 10.674 1.00 95.75 83 GLU A C 1
ATOM 647 O O . GLU A 1 83 ? -11.548 -5.388 11.748 1.00 95.75 83 GLU A O 1
ATOM 652 N N . ILE A 1 84 ? -12.337 -6.424 9.924 1.00 95.38 84 ILE A N 1
ATOM 653 C CA . ILE A 1 84 ? -11.963 -7.787 10.338 1.00 95.38 84 ILE A CA 1
ATOM 654 C C . ILE A 1 84 ? -10.454 -7.963 10.602 1.00 95.38 84 ILE A C 1
ATOM 656 O O . ILE A 1 84 ? -10.050 -8.909 11.281 1.00 95.38 84 ILE A O 1
ATOM 660 N N . ASP A 1 85 ? -9.623 -7.058 10.079 1.00 96.25 85 ASP A N 1
ATOM 661 C CA . ASP A 1 85 ? -8.164 -7.051 10.220 1.00 96.25 85 ASP A CA 1
ATOM 662 C C . ASP A 1 85 ? -7.677 -6.075 11.308 1.00 96.25 85 ASP A C 1
ATOM 664 O O . ASP A 1 85 ? -6.471 -5.894 11.480 1.00 96.25 85 ASP A O 1
ATOM 668 N N . ALA A 1 86 ? -8.586 -5.415 12.036 1.00 95.00 86 ALA A N 1
ATOM 669 C CA . ALA A 1 86 ? -8.248 -4.389 13.017 1.00 95.00 86 ALA A CA 1
ATOM 670 C C . ALA A 1 86 ? -9.197 -4.389 14.224 1.00 95.00 86 ALA A C 1
ATOM 672 O O . ALA A 1 86 ? -10.240 -3.740 14.207 1.00 95.00 86 ALA A O 1
ATOM 673 N N . ALA A 1 87 ? -8.773 -5.012 15.330 1.00 93.62 87 ALA A N 1
ATOM 674 C CA . ALA A 1 87 ? -9.561 -5.077 16.568 1.00 93.62 87 ALA A CA 1
ATOM 675 C C . ALA A 1 87 ? -10.049 -3.698 17.067 1.00 93.62 87 ALA A C 1
ATOM 677 O O . ALA A 1 87 ? -11.195 -3.553 17.487 1.00 93.62 87 ALA A O 1
ATOM 678 N N . HIS A 1 88 ? -9.199 -2.667 16.982 1.00 92.25 88 HIS A N 1
ATOM 679 C CA . HIS A 1 88 ? -9.565 -1.300 17.367 1.00 92.25 88 HIS A CA 1
ATOM 680 C C . HIS A 1 88 ? -10.644 -0.695 16.458 1.00 92.25 88 HIS A C 1
ATOM 682 O O . HIS A 1 88 ? -11.463 0.088 16.928 1.00 92.25 88 HIS A O 1
ATOM 688 N N . ALA A 1 89 ? -10.662 -1.066 15.174 1.00 94.75 89 ALA A N 1
ATOM 689 C CA . ALA A 1 89 ? -11.664 -0.607 14.222 1.00 94.75 89 ALA A CA 1
ATOM 690 C C . ALA A 1 89 ? -13.022 -1.240 14.525 1.00 94.75 89 ALA A C 1
ATOM 692 O O . ALA A 1 89 ? -14.012 -0.521 14.606 1.00 94.75 89 ALA A O 1
ATOM 693 N N . SER A 1 90 ? -13.054 -2.553 14.791 1.00 93.88 90 SER A N 1
ATOM 694 C CA . SER A 1 90 ? -14.280 -3.239 15.216 1.00 93.88 90 SER A CA 1
ATOM 695 C C . SER A 1 90 ? -14.877 -2.610 16.468 1.00 93.88 90 SER A C 1
ATOM 697 O O . SER A 1 90 ? -16.081 -2.375 16.548 1.00 93.88 90 SER A O 1
ATOM 699 N N . GLU A 1 91 ? -14.033 -2.289 17.449 1.00 93.62 91 GLU A N 1
ATOM 700 C CA . GLU A 1 91 ? -14.492 -1.665 18.686 1.00 93.62 91 GLU A CA 1
ATOM 701 C C . GLU A 1 91 ? -15.002 -0.232 18.473 1.00 93.62 91 GLU A C 1
ATOM 703 O O . GLU A 1 91 ? -16.021 0.149 19.050 1.00 93.62 91 GLU A O 1
ATOM 708 N N . ALA A 1 92 ? -14.325 0.558 17.637 1.00 95.38 92 ALA A N 1
ATOM 709 C CA . ALA A 1 92 ? -14.741 1.916 17.294 1.00 95.38 92 ALA A CA 1
ATOM 710 C C . ALA A 1 92 ? -16.078 1.933 16.529 1.00 95.38 92 ALA A C 1
ATOM 712 O O . ALA A 1 92 ? -16.959 2.733 16.848 1.00 95.38 92 ALA A O 1
ATOM 713 N N . ILE A 1 93 ? -16.266 1.008 15.583 1.00 96.19 93 ILE A N 1
ATOM 714 C CA . ILE A 1 93 ? -17.521 0.839 14.835 1.00 96.19 93 ILE A CA 1
ATOM 715 C C . ILE A 1 93 ? -18.649 0.416 15.778 1.00 96.19 93 ILE A C 1
ATOM 717 O O . ILE A 1 93 ? -19.724 1.013 15.764 1.00 96.19 93 ILE A O 1
ATOM 721 N N . ARG A 1 94 ? -18.392 -0.544 16.677 1.00 95.06 94 ARG A N 1
ATOM 722 C CA . ARG A 1 94 ? -19.362 -0.975 17.697 1.00 95.06 94 ARG A CA 1
ATOM 723 C C . ARG A 1 94 ? -19.802 0.168 18.615 1.00 95.06 94 ARG A C 1
ATOM 725 O O . ARG A 1 94 ? -20.959 0.208 19.024 1.00 95.06 94 ARG A O 1
ATOM 732 N N . LYS A 1 95 ? -18.888 1.084 18.946 1.00 96.62 95 LYS A N 1
ATOM 733 C CA . LYS A 1 95 ? -19.160 2.283 19.756 1.00 96.62 95 LYS A CA 1
ATOM 734 C C . LYS A 1 95 ? -19.774 3.439 18.963 1.00 96.62 95 LYS A C 1
ATOM 736 O O . LYS A 1 95 ? -20.131 4.444 19.570 1.00 96.62 95 LYS A O 1
ATOM 741 N N . GLY A 1 96 ? -19.879 3.322 17.639 1.00 96.00 96 GLY A N 1
ATOM 742 C CA . GLY A 1 96 ? -20.381 4.382 16.767 1.00 96.00 96 GLY A CA 1
ATOM 743 C C . GLY A 1 96 ? -19.451 5.593 16.652 1.00 96.00 96 GLY A C 1
ATOM 744 O O . GLY A 1 96 ? -19.908 6.663 16.267 1.00 96.00 96 GLY A O 1
ATOM 745 N N . THR A 1 97 ? -18.163 5.459 16.991 1.00 96.81 97 THR A N 1
ATOM 746 C CA . THR A 1 97 ? -17.187 6.560 16.871 1.00 96.81 97 THR A CA 1
ATOM 747 C C . THR A 1 97 ? -16.590 6.672 15.470 1.00 96.81 97 THR A C 1
ATOM 749 O O . THR A 1 97 ? -15.927 7.655 15.165 1.00 96.81 97 THR A O 1
ATOM 752 N N . THR A 1 98 ? -16.775 5.649 14.637 1.00 96.19 98 THR A N 1
ATOM 753 C CA . THR A 1 98 ? -16.459 5.662 13.206 1.00 96.19 98 THR A CA 1
ATOM 754 C C . THR A 1 98 ? -17.359 4.666 12.479 1.00 96.19 98 THR A C 1
ATOM 756 O O . THR A 1 98 ? -17.985 3.810 13.111 1.00 96.19 98 THR A O 1
ATOM 759 N N . THR A 1 99 ? -17.416 4.745 11.155 1.00 96.88 99 THR A N 1
ATOM 760 C CA . THR A 1 99 ? -18.089 3.763 10.301 1.00 96.88 99 THR A CA 1
ATOM 761 C C . THR A 1 99 ? -17.087 2.884 9.553 1.00 96.88 99 THR A C 1
ATOM 763 O O . THR A 1 99 ? -15.927 3.247 9.358 1.00 96.88 99 THR A O 1
ATOM 766 N N . GLU A 1 100 ? -17.539 1.724 9.067 1.00 96.12 100 GLU A N 1
ATOM 767 C CA . GLU A 1 100 ? -16.719 0.881 8.186 1.00 96.12 100 GLU A CA 1
ATOM 768 C C . GLU A 1 100 ? -16.257 1.661 6.943 1.00 96.12 100 GLU A C 1
ATOM 770 O O . GLU A 1 100 ? -15.102 1.550 6.537 1.00 96.12 100 GLU A O 1
ATOM 775 N N . GLY A 1 101 ? -17.147 2.483 6.372 1.00 96.81 101 GLY A N 1
ATOM 776 C CA . GLY A 1 101 ? -16.869 3.308 5.198 1.00 96.81 101 GLY A CA 1
ATOM 777 C C . GLY A 1 101 ? -15.758 4.328 5.440 1.00 96.81 101 GLY A C 1
ATOM 778 O O . GLY A 1 101 ? -14.834 4.417 4.634 1.00 96.81 101 GLY A O 1
ATOM 779 N N . GLU A 1 102 ? -15.802 5.049 6.561 1.00 96.88 102 GLU A N 1
ATOM 780 C CA . GLU A 1 102 ? -14.738 5.979 6.968 1.00 96.88 102 GLU A CA 1
ATOM 781 C C . GLU A 1 102 ? -13.410 5.250 7.183 1.00 96.88 102 GLU A C 1
ATOM 783 O O . GLU A 1 102 ? -12.373 5.679 6.674 1.00 96.88 102 GLU A O 1
ATOM 788 N N . PHE A 1 103 ? -13.446 4.108 7.878 1.00 96.69 103 PHE A N 1
ATOM 789 C CA . PHE A 1 103 ? -12.249 3.333 8.173 1.00 96.69 103 PHE A CA 1
ATOM 790 C C . PHE A 1 103 ? -11.524 2.895 6.896 1.00 96.69 103 PHE A C 1
ATOM 792 O O . PHE A 1 103 ? -10.319 3.121 6.773 1.00 96.69 103 PHE A O 1
ATOM 799 N N . ILE A 1 104 ? -12.237 2.303 5.930 1.00 97.06 104 ILE A N 1
ATOM 800 C CA . ILE A 1 104 ? -11.624 1.826 4.678 1.00 97.06 104 ILE A CA 1
ATOM 801 C C . ILE A 1 104 ? -11.271 2.956 3.705 1.00 97.06 104 ILE A C 1
ATOM 803 O O . ILE A 1 104 ? -10.418 2.754 2.841 1.00 97.06 104 ILE A O 1
ATOM 807 N N . SER A 1 105 ? -11.890 4.132 3.849 1.00 97.38 105 SER A N 1
ATOM 808 C CA . SER A 1 105 ? -11.640 5.295 2.985 1.00 97.38 105 SER A CA 1
ATOM 809 C C . SER A 1 105 ? -10.442 6.139 3.423 1.00 97.38 105 SER A C 1
ATOM 811 O O . SER A 1 105 ? -10.021 7.012 2.668 1.00 97.38 105 SER A O 1
ATOM 813 N N . ALA A 1 106 ? -9.851 5.871 4.595 1.00 95.50 106 ALA A N 1
ATOM 814 C CA . ALA A 1 106 ? -8.601 6.508 5.007 1.00 95.50 106 ALA A CA 1
ATOM 815 C C . ALA A 1 106 ? -7.513 6.331 3.918 1.00 95.50 106 ALA A C 1
ATOM 817 O O . ALA A 1 106 ? -7.391 5.219 3.394 1.00 95.50 106 ALA A O 1
ATOM 818 N N . PRO A 1 107 ? -6.683 7.349 3.604 1.00 94.88 107 PRO A N 1
ATOM 819 C CA . PRO A 1 107 ? -5.861 7.381 2.383 1.00 94.88 107 PRO A CA 1
ATOM 820 C C . PRO A 1 107 ? -5.061 6.099 2.103 1.00 94.88 107 PRO A C 1
ATOM 822 O O . PRO A 1 107 ? -5.203 5.478 1.050 1.00 94.88 107 PRO A O 1
ATOM 825 N N . ALA A 1 108 ? -4.309 5.616 3.097 1.00 95.69 108 ALA A N 1
ATOM 826 C CA . ALA A 1 108 ? -3.510 4.397 2.964 1.00 95.69 108 ALA A CA 1
ATOM 827 C C . ALA A 1 108 ? -4.362 3.131 2.735 1.00 95.69 108 ALA A C 1
ATOM 829 O O . ALA A 1 108 ? -3.969 2.238 1.984 1.00 95.69 108 ALA A O 1
ATOM 830 N N . ARG A 1 109 ? -5.540 3.043 3.366 1.00 97.12 109 ARG A N 1
ATOM 831 C CA . ARG A 1 109 ? -6.463 1.907 3.208 1.00 97.12 109 ARG A CA 1
ATOM 832 C C . ARG A 1 109 ? -7.214 1.968 1.894 1.00 97.12 109 ARG A C 1
ATOM 834 O O . ARG A 1 109 ? -7.405 0.920 1.284 1.00 97.12 109 ARG A O 1
ATOM 841 N N . ARG A 1 110 ? -7.590 3.159 1.431 1.00 97.75 110 ARG A N 1
ATOM 842 C CA . ARG A 1 110 ? -8.201 3.348 0.116 1.00 97.75 110 ARG A CA 1
ATOM 843 C C . ARG A 1 110 ? -7.235 2.916 -0.984 1.00 97.75 110 ARG A C 1
ATOM 845 O O . ARG A 1 110 ? -7.621 2.128 -1.845 1.00 97.75 110 ARG A O 1
ATOM 852 N N . LEU A 1 111 ? -5.977 3.357 -0.924 1.00 97.69 111 LEU A N 1
ATOM 853 C CA . LEU A 1 111 ? -4.927 2.927 -1.854 1.00 97.69 111 LEU A CA 1
ATOM 854 C C . LEU A 1 111 ? -4.754 1.402 -1.822 1.00 97.69 111 LEU A C 1
ATOM 856 O O . LEU A 1 111 ? -4.823 0.748 -2.862 1.00 97.69 111 LEU A O 1
ATOM 860 N N . PHE A 1 112 ? -4.624 0.813 -0.629 1.00 97.81 112 PHE A N 1
ATOM 861 C CA . PHE A 1 112 ? -4.480 -0.637 -0.491 1.00 97.81 112 PHE A CA 1
ATOM 862 C C . PHE A 1 112 ? -5.689 -1.416 -1.036 1.00 97.81 112 PHE A C 1
ATOM 864 O O . PHE A 1 112 ? -5.519 -2.392 -1.764 1.00 97.81 112 PHE A O 1
ATOM 871 N N . ASN A 1 113 ? -6.917 -0.977 -0.742 1.00 98.06 113 ASN A N 1
ATOM 872 C CA . ASN A 1 113 ? -8.136 -1.619 -1.239 1.00 98.06 113 ASN A CA 1
ATOM 873 C C . ASN A 1 113 ? -8.289 -1.499 -2.763 1.00 98.06 113 ASN A C 1
ATOM 875 O O . ASN A 1 113 ? -8.863 -2.386 -3.389 1.00 98.06 113 ASN A O 1
ATOM 879 N N . GLN A 1 114 ? -7.747 -0.454 -3.386 1.00 98.19 114 GLN A N 1
ATOM 880 C CA . GLN A 1 114 ? -7.703 -0.362 -4.846 1.00 98.19 114 GLN A CA 1
ATOM 881 C C . GLN A 1 114 ? -6.643 -1.270 -5.468 1.00 98.19 114 GLN A C 1
ATOM 883 O O . GLN A 1 114 ? -6.819 -1.736 -6.596 1.00 98.19 114 GLN A O 1
ATOM 888 N N . LEU A 1 115 ? -5.558 -1.542 -4.748 1.00 98.19 115 LEU A N 1
ATOM 889 C CA . LEU A 1 115 ? -4.483 -2.408 -5.213 1.00 98.19 115 LEU A CA 1
ATOM 890 C C . LEU A 1 115 ? -4.899 -3.887 -5.256 1.00 98.19 115 LEU A C 1
ATOM 892 O O . LEU A 1 115 ? -4.449 -4.613 -6.145 1.00 98.19 115 LEU A O 1
ATOM 896 N N . VAL A 1 116 ? -5.761 -4.335 -4.335 1.00 97.38 116 VAL A N 1
ATOM 897 C CA . VAL A 1 116 ? -6.131 -5.754 -4.203 1.00 97.38 116 VAL A CA 1
ATOM 898 C C . VAL A 1 116 ? -7.495 -6.109 -4.811 1.00 97.38 116 VAL A C 1
ATOM 900 O O . VAL A 1 116 ? -8.465 -5.373 -4.658 1.00 97.38 116 VAL A O 1
ATOM 903 N N . TYR A 1 117 ? -7.607 -7.280 -5.453 1.00 96.19 117 TYR A N 1
ATOM 904 C CA . TYR A 1 117 ? -8.819 -7.715 -6.180 1.00 96.19 117 TYR A CA 1
ATOM 905 C C . TYR A 1 117 ? -10.086 -7.801 -5.330 1.00 96.19 117 TYR A C 1
ATOM 907 O O . TYR A 1 117 ? -11.178 -7.539 -5.817 1.00 96.19 117 TYR A O 1
ATOM 915 N N . SER A 1 118 ? -9.958 -8.182 -4.062 1.00 92.81 118 SER A N 1
ATOM 916 C CA . SER A 1 118 ? -11.108 -8.310 -3.162 1.00 92.81 118 SER A CA 1
ATOM 917 C C . SER A 1 118 ? -11.348 -7.042 -2.331 1.00 92.81 118 SER A C 1
ATOM 919 O O . SER A 1 118 ? -12.232 -7.024 -1.473 1.00 92.81 118 SER A O 1
ATOM 921 N N . GLY A 1 119 ? -10.545 -5.994 -2.533 1.00 94.81 119 GLY A N 1
ATOM 922 C CA . GLY A 1 119 ? -10.589 -4.773 -1.737 1.00 94.81 119 GLY A CA 1
ATOM 923 C C . GLY A 1 119 ? -11.905 -4.017 -1.903 1.00 94.81 119 GLY A C 1
ATOM 924 O O . GLY A 1 119 ? -12.482 -3.971 -2.989 1.00 94.81 119 GLY A O 1
ATOM 925 N N . LYS A 1 120 ? -12.386 -3.431 -0.804 1.00 95.88 120 LYS A N 1
ATOM 926 C CA . LYS A 1 120 ? -13.634 -2.660 -0.778 1.00 95.88 120 LYS A CA 1
ATOM 927 C C . LYS A 1 120 ? -13.303 -1.181 -0.953 1.00 95.88 120 LYS A C 1
ATOM 929 O O . LYS A 1 120 ? -12.548 -0.624 -0.161 1.00 95.88 120 LYS A O 1
ATOM 934 N N . VAL A 1 121 ? -13.869 -0.559 -1.982 1.00 97.06 121 VAL A N 1
ATOM 935 C CA . VAL A 1 121 ? -13.701 0.867 -2.294 1.00 97.06 121 VAL A CA 1
ATOM 936 C C . VAL A 1 121 ? -15.073 1.525 -2.209 1.00 97.06 121 VAL A C 1
ATOM 938 O O . VAL A 1 121 ? -16.039 1.001 -2.759 1.00 97.06 121 VAL A O 1
ATOM 941 N N . ILE A 1 122 ? -15.172 2.632 -1.473 1.00 96.81 122 ILE A N 1
ATOM 942 C CA . ILE A 1 122 ? -16.390 3.448 -1.422 1.00 96.81 122 ILE A CA 1
ATOM 943 C C . ILE A 1 122 ? -16.316 4.496 -2.534 1.00 96.81 122 ILE A C 1
ATOM 945 O O . ILE A 1 122 ? -15.307 5.196 -2.652 1.00 96.81 122 ILE A O 1
ATOM 949 N N . GLY A 1 123 ? -17.387 4.600 -3.322 1.00 95.81 123 GLY A N 1
ATOM 950 C CA . GLY A 1 123 ? -17.442 5.455 -4.508 1.00 95.81 123 GLY A CA 1
ATOM 951 C C . GLY A 1 123 ? -16.660 4.883 -5.692 1.00 95.81 123 GLY A C 1
ATOM 952 O O . GLY A 1 123 ? -16.343 3.693 -5.726 1.00 95.81 123 GLY A O 1
ATOM 953 N N . GLU A 1 124 ? -16.353 5.751 -6.654 1.00 96.19 124 GLU A N 1
ATOM 954 C CA . GLU A 1 124 ? -15.542 5.398 -7.821 1.00 96.19 124 GLU A CA 1
ATOM 955 C C . GLU A 1 124 ? -14.102 5.071 -7.425 1.00 96.19 124 GLU A C 1
ATOM 957 O O . GLU A 1 124 ? -13.616 5.507 -6.378 1.00 96.19 124 GLU A O 1
ATOM 962 N N . ARG A 1 125 ? -13.413 4.294 -8.261 1.00 96.81 125 ARG A N 1
ATOM 963 C CA . ARG A 1 125 ? -11.965 4.097 -8.134 1.00 96.81 125 ARG A CA 1
ATOM 964 C C . ARG A 1 125 ? -11.225 5.345 -8.616 1.00 96.81 125 ARG A C 1
ATOM 966 O O . ARG A 1 125 ? -11.719 6.068 -9.473 1.00 96.81 125 ARG A O 1
ATOM 973 N N . ASP A 1 126 ? -10.059 5.589 -8.032 1.00 96.44 126 ASP A N 1
ATOM 974 C CA . ASP A 1 126 ? -9.182 6.688 -8.420 1.00 96.44 126 ASP A CA 1
ATOM 975 C C . ASP A 1 126 ? -8.639 6.444 -9.836 1.00 96.44 126 ASP A C 1
ATOM 977 O O . ASP A 1 126 ? -8.442 5.297 -10.256 1.00 96.44 126 ASP A O 1
ATOM 981 N N . GLU A 1 127 ? -8.355 7.535 -10.543 1.00 94.19 127 GLU A N 1
ATOM 982 C CA . GLU A 1 127 ? -7.746 7.505 -11.871 1.00 94.19 127 GLU A CA 1
ATOM 983 C C . GLU A 1 127 ? -6.414 6.731 -11.859 1.00 94.19 127 GLU A C 1
ATOM 985 O O . GLU A 1 127 ? -5.583 6.884 -10.957 1.00 94.19 127 GLU A O 1
ATOM 990 N N . GLY A 1 128 ? -6.226 5.841 -12.834 1.00 92.56 128 GLY A N 1
ATOM 991 C CA . GLY A 1 128 ? -5.067 4.944 -12.927 1.00 92.56 128 GLY A CA 1
ATOM 992 C C . GLY A 1 128 ? -5.103 3.753 -11.957 1.00 92.56 128 GLY A C 1
ATOM 993 O O . GLY A 1 128 ? -4.187 2.916 -11.950 1.00 92.56 128 GLY A O 1
ATOM 994 N N . ARG A 1 129 ? -6.152 3.643 -11.130 1.00 96.50 129 ARG A N 1
ATOM 995 C CA . ARG A 1 129 ? -6.366 2.567 -10.147 1.00 96.50 129 ARG A CA 1
ATOM 996 C C . ARG A 1 129 ? -7.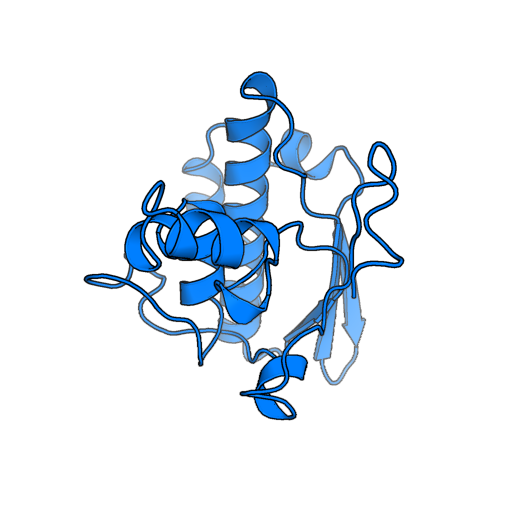677 1.807 -10.362 1.00 96.50 129 ARG A C 1
ATOM 998 O O . ARG A 1 129 ? -8.112 1.049 -9.486 1.00 96.50 129 ARG A O 1
ATOM 1005 N N . GLU A 1 130 ? -8.271 1.931 -11.544 1.00 96.06 130 GLU A N 1
ATOM 1006 C CA . GLU A 1 130 ? -9.545 1.320 -11.934 1.00 96.06 130 GLU A CA 1
ATOM 1007 C C . GLU A 1 130 ? -9.487 -0.205 -11.842 1.00 96.06 130 GLU A C 1
ATOM 1009 O O . GLU A 1 130 ? -10.441 -0.845 -11.404 1.00 96.06 130 GLU A O 1
ATOM 1014 N N . GLN A 1 131 ? -8.343 -0.791 -12.201 1.00 96.81 131 GLN A N 1
ATOM 1015 C CA . GLN A 1 131 ? -8.113 -2.228 -12.094 1.00 96.81 131 GLN A CA 1
ATOM 1016 C C . GLN A 1 131 ? -7.214 -2.557 -10.894 1.00 96.81 131 GLN A C 1
ATOM 1018 O O . GLN A 1 131 ? -6.192 -1.894 -10.688 1.00 96.81 131 GLN A O 1
ATOM 1023 N N . PRO A 1 132 ? -7.548 -3.576 -10.086 1.00 97.69 132 PRO A N 1
ATOM 1024 C CA . PRO A 1 132 ? -6.640 -4.095 -9.070 1.00 97.69 132 PRO A CA 1
ATOM 1025 C C . PRO A 1 132 ? -5.444 -4.814 -9.714 1.00 97.69 132 PRO A C 1
ATOM 1027 O O . PRO A 1 132 ? -5.539 -5.344 -10.819 1.00 97.69 132 PRO A O 1
ATOM 1030 N N . ALA A 1 133 ? -4.317 -4.867 -9.002 1.00 98.06 133 ALA A N 1
ATOM 1031 C CA . ALA A 1 133 ? -3.088 -5.497 -9.493 1.00 98.06 133 ALA A CA 1
ATOM 1032 C C . ALA A 1 133 ? -2.683 -6.753 -8.703 1.00 98.06 133 ALA A C 1
ATOM 1034 O O . ALA A 1 133 ? -1.962 -7.594 -9.236 1.00 98.06 133 ALA A O 1
ATOM 1035 N N . LEU A 1 134 ? -3.134 -6.904 -7.451 1.00 98.25 134 LEU A N 1
ATOM 1036 C CA . LEU A 1 134 ? -2.679 -7.964 -6.544 1.00 98.25 134 LEU A CA 1
ATOM 1037 C C . LEU A 1 134 ? -3.819 -8.766 -5.915 1.00 98.25 134 LEU A C 1
ATOM 1039 O O . LEU A 1 134 ? -4.926 -8.275 -5.710 1.00 98.25 134 LEU A O 1
ATOM 1043 N N . PHE A 1 135 ? -3.519 -9.997 -5.513 1.00 97.69 135 PHE A N 1
ATOM 1044 C CA . PHE A 1 135 ? -4.404 -10.807 -4.680 1.00 97.69 135 PHE A CA 1
ATOM 1045 C C . PHE A 1 135 ? -3.902 -10.832 -3.237 1.00 97.69 135 PHE A C 1
ATOM 1047 O O . PHE A 1 135 ? -2.725 -11.070 -2.977 1.00 97.69 135 PHE A O 1
ATOM 1054 N N . ASP A 1 136 ? -4.818 -10.637 -2.291 1.00 97.31 136 ASP A N 1
ATOM 1055 C CA . ASP A 1 136 ? -4.573 -10.899 -0.874 1.00 97.31 136 ASP A CA 1
ATOM 1056 C C . ASP A 1 136 ? -4.679 -12.410 -0.634 1.00 97.31 136 ASP A C 1
ATOM 1058 O O . ASP A 1 136 ? -5.778 -12.964 -0.544 1.00 97.31 136 ASP A O 1
ATOM 1062 N N . ILE A 1 137 ? -3.531 -13.090 -0.587 1.00 96.44 137 ILE A N 1
ATOM 1063 C CA . ILE A 1 137 ? -3.458 -14.553 -0.459 1.00 96.44 137 ILE A CA 1
ATOM 1064 C C . ILE A 1 137 ? -4.134 -15.016 0.837 1.00 96.44 137 ILE A C 1
ATOM 1066 O O . ILE A 1 137 ? -4.920 -15.962 0.821 1.00 96.44 137 ILE A O 1
ATOM 1070 N N . CYS A 1 138 ? -3.880 -14.326 1.951 1.00 96.12 138 CYS A N 1
ATOM 1071 C CA . CYS A 1 138 ? -4.417 -14.684 3.260 1.00 96.12 138 CYS A CA 1
ATOM 1072 C C . CYS A 1 138 ? -5.951 -14.685 3.246 1.00 96.12 138 CYS A C 1
ATOM 1074 O O . CYS A 1 138 ? -6.582 -15.693 3.580 1.00 96.12 138 CYS A O 1
ATOM 1076 N N . ARG A 1 139 ? -6.561 -13.591 2.775 1.00 96.00 139 ARG A N 1
ATOM 1077 C CA . ARG A 1 139 ? -8.024 -13.480 2.687 1.00 96.00 139 ARG A CA 1
ATOM 1078 C C . ARG A 1 139 ? -8.633 -14.302 1.555 1.00 96.00 139 ARG A C 1
ATOM 1080 O O . ARG A 1 139 ? -9.807 -14.641 1.650 1.00 96.00 139 ARG A O 1
ATOM 1087 N N . SER A 1 140 ? -7.854 -14.698 0.548 1.00 95.25 140 SER A N 1
ATOM 1088 C CA . SER A 1 140 ? -8.314 -15.646 -0.479 1.00 95.25 140 SER A CA 1
ATOM 1089 C C . SER A 1 140 ? -8.565 -17.044 0.101 1.00 95.25 140 SER A C 1
ATOM 1091 O O . SER A 1 140 ? -9.548 -17.684 -0.261 1.00 95.25 140 SER A O 1
ATOM 1093 N N . PHE A 1 141 ? -7.728 -17.507 1.039 1.00 97.12 141 PHE A N 1
ATOM 1094 C CA . PHE A 1 141 ? -7.916 -18.801 1.716 1.00 97.12 141 PHE A CA 1
ATOM 1095 C C . PHE A 1 141 ? -8.773 -18.714 2.987 1.00 97.12 141 PHE A C 1
ATOM 1097 O O . PHE A 1 141 ? -9.400 -19.696 3.390 1.00 97.12 141 PHE A O 1
ATOM 1104 N N . HIS A 1 142 ? -8.813 -17.549 3.636 1.00 97.00 142 HIS A N 1
ATOM 1105 C CA . HIS A 1 142 ? -9.497 -17.348 4.914 1.00 97.00 142 HIS A CA 1
ATOM 1106 C C . HIS A 1 142 ? -10.391 -16.092 4.908 1.00 97.00 142 HIS A C 1
ATOM 1108 O O . HIS A 1 142 ? -10.188 -15.181 5.721 1.00 97.00 142 HIS A O 1
ATOM 1114 N N . PRO A 1 143 ? -11.414 -16.028 4.033 1.00 95.50 143 PRO A N 1
ATOM 1115 C CA . PRO A 1 143 ? -12.187 -14.803 3.810 1.00 95.50 143 PRO A CA 1
ATOM 1116 C C . PRO A 1 143 ? -12.894 -14.298 5.073 1.00 95.50 143 PRO A C 1
ATOM 1118 O O . PRO A 1 143 ? -12.897 -13.102 5.339 1.00 95.50 143 PRO A O 1
ATOM 1121 N N . ASN A 1 144 ? -13.412 -15.211 5.902 1.00 95.81 144 ASN A N 1
ATOM 1122 C CA . ASN A 1 144 ? -14.255 -14.872 7.056 1.00 95.81 144 ASN A CA 1
ATOM 1123 C C . ASN A 1 144 ? -13.588 -15.135 8.417 1.00 95.81 144 ASN A C 1
ATOM 1125 O O . ASN A 1 144 ? -14.225 -14.974 9.460 1.00 95.81 144 ASN A O 1
ATOM 1129 N N . ARG A 1 145 ? -12.323 -15.581 8.444 1.00 96.00 145 ARG A N 1
ATOM 1130 C CA . ARG A 1 145 ? -11.651 -15.946 9.700 1.00 96.00 145 ARG A CA 1
ATOM 1131 C C . ARG A 1 145 ? -11.280 -14.687 10.489 1.00 96.00 145 ARG A C 1
ATOM 1133 O O . ARG A 1 145 ? -10.483 -13.870 10.031 1.00 96.00 145 ARG A O 1
ATOM 1140 N N . ARG A 1 146 ? -11.856 -14.535 11.679 1.00 94.31 146 ARG A N 1
ATOM 1141 C CA . ARG A 1 146 ? -11.563 -13.432 12.609 1.00 94.31 146 ARG A CA 1
ATOM 1142 C C . ARG A 1 146 ? -10.308 -13.727 13.443 1.00 94.31 146 ARG A C 1
ATOM 1144 O O . ARG A 1 146 ? -9.865 -14.873 13.499 1.00 94.31 146 ARG A O 1
ATOM 1151 N N . GLY A 1 147 ? -9.738 -12.695 14.068 1.00 92.31 147 GLY A N 1
ATOM 1152 C CA . GLY A 1 147 ? -8.598 -12.832 14.990 1.00 92.31 147 GLY A CA 1
ATOM 1153 C C . GLY A 1 147 ? -7.240 -13.081 14.320 1.00 92.31 147 GLY A C 1
ATOM 1154 O O . GLY A 1 147 ? -6.277 -13.438 14.992 1.00 92.31 147 GLY A O 1
ATOM 1155 N N . MET A 1 148 ? -7.136 -12.897 12.999 1.00 94.44 148 MET A N 1
ATOM 1156 C CA . MET A 1 148 ? -5.894 -13.086 12.233 1.00 94.44 148 MET A CA 1
ATOM 1157 C C . MET A 1 148 ? -4.966 -11.860 12.286 1.00 94.44 148 MET A C 1
ATOM 1159 O O . MET A 1 148 ? -4.453 -11.417 11.261 1.00 94.44 148 MET A O 1
ATOM 1163 N N . TYR A 1 149 ? -4.776 -11.277 13.468 1.00 95.06 149 TYR A N 1
ATOM 1164 C CA . TYR A 1 149 ? -3.914 -10.106 13.629 1.00 95.06 149 TYR A CA 1
ATOM 1165 C C . TYR A 1 149 ? -2.432 -10.500 13.610 1.00 95.06 149 TYR A C 1
ATOM 1167 O O . TYR A 1 149 ? -2.064 -11.605 14.010 1.00 95.06 149 TYR A O 1
ATOM 1175 N N . THR A 1 150 ? -1.582 -9.581 13.155 1.00 95.19 150 THR A N 1
ATOM 1176 C CA . THR A 1 150 ? -0.129 -9.790 13.017 1.00 95.19 150 THR A CA 1
ATOM 1177 C C . THR A 1 150 ? 0.706 -8.815 13.849 1.00 95.19 150 THR A C 1
ATOM 1179 O O . THR A 1 150 ? 1.919 -8.981 13.949 1.00 95.19 150 THR A O 1
ATOM 1182 N N . CYS A 1 151 ? 0.072 -7.817 14.471 1.00 94.31 151 CYS A N 1
ATOM 1183 C CA . CYS A 1 151 ? 0.715 -6.795 15.292 1.00 94.31 151 CYS A CA 1
ATOM 1184 C C . CYS A 1 151 ? -0.157 -6.475 16.515 1.00 94.31 151 CYS A C 1
ATOM 1186 O O . CYS A 1 151 ? -1.382 -6.400 16.403 1.00 94.31 151 CYS A O 1
ATOM 1188 N N . TRP A 1 152 ? 0.476 -6.283 17.677 1.00 93.38 152 TRP A N 1
ATOM 1189 C CA . TRP A 1 152 ? -0.189 -6.006 18.953 1.00 93.38 152 TRP A CA 1
ATOM 1190 C C . TRP A 1 152 ? 0.493 -4.849 19.672 1.00 93.38 152 TRP A C 1
ATOM 1192 O O . TRP A 1 152 ? 1.721 -4.814 19.770 1.00 93.38 152 TRP A O 1
ATOM 1202 N N . GLU A 1 153 ? -0.309 -3.942 20.233 1.00 89.75 153 GLU A N 1
ATOM 1203 C CA . GLU A 1 153 ? 0.202 -2.843 21.049 1.00 89.75 153 GLU A CA 1
ATOM 1204 C C . GLU A 1 153 ? 0.777 -3.376 22.367 1.00 89.75 153 GLU A C 1
ATOM 1206 O O . GLU A 1 153 ? 0.086 -4.023 23.163 1.00 89.75 153 GLU A O 1
ATOM 1211 N N . GLN A 1 154 ? 2.058 -3.094 22.600 1.00 89.94 154 GLN A N 1
ATOM 1212 C CA . GLN A 1 154 ? 2.787 -3.621 23.751 1.00 89.94 154 GLN A CA 1
ATOM 1213 C C . GLN A 1 154 ? 2.467 -2.855 25.034 1.00 89.94 154 GLN A C 1
ATOM 1215 O O . GLN A 1 154 ? 2.394 -3.473 26.094 1.00 89.94 154 GLN A O 1
ATOM 1220 N N . LYS A 1 155 ? 2.209 -1.540 24.956 1.00 88.81 155 LYS A N 1
ATOM 1221 C CA . LYS A 1 155 ? 1.946 -0.703 26.142 1.00 88.81 155 LYS A CA 1
ATOM 1222 C C . LYS A 1 155 ? 0.724 -1.154 26.937 1.00 88.81 155 LYS A C 1
ATOM 1224 O O . LYS A 1 155 ? 0.705 -1.009 28.152 1.00 88.81 155 LYS A O 1
ATOM 1229 N N . ILE A 1 156 ? -0.278 -1.705 26.254 1.00 88.62 156 ILE A N 1
ATOM 1230 C CA . ILE A 1 156 ? -1.506 -2.220 26.876 1.00 88.62 156 ILE A CA 1
ATOM 1231 C C . ILE A 1 156 ? -1.523 -3.749 26.973 1.00 88.62 156 ILE A C 1
ATOM 1233 O O . ILE A 1 156 ? -2.558 -4.318 27.302 1.00 88.62 156 ILE A O 1
ATOM 1237 N N . ASN A 1 157 ? -0.404 -4.414 26.655 1.00 88.19 157 ASN A N 1
ATOM 1238 C CA . ASN A 1 157 ? -0.301 -5.869 26.578 1.00 88.19 157 ASN A CA 1
ATOM 1239 C C . ASN A 1 157 ? -1.466 -6.486 25.779 1.00 88.19 157 ASN A C 1
ATOM 1241 O O . ASN A 1 157 ? -2.193 -7.334 26.283 1.00 88.19 157 ASN A O 1
ATOM 1245 N N . ALA A 1 158 ? -1.680 -6.040 24.537 1.00 87.25 158 ALA A N 1
ATOM 1246 C CA . ALA A 1 158 ? -2.865 -6.428 23.761 1.00 87.25 158 ALA A CA 1
ATOM 1247 C C . ALA A 1 158 ? -2.874 -7.907 23.318 1.00 87.25 158 ALA A C 1
ATOM 1249 O O . ALA A 1 158 ? -3.912 -8.420 22.909 1.00 87.25 158 ALA A O 1
ATOM 1250 N N . ARG A 1 159 ? -1.729 -8.604 23.371 1.00 85.00 159 ARG A N 1
ATOM 1251 C CA . ARG A 1 159 ? -1.563 -9.951 22.794 1.00 85.00 159 ARG A CA 1
ATOM 1252 C C . ARG A 1 159 ? -2.443 -11.043 23.422 1.00 85.00 159 ARG A C 1
ATOM 1254 O O . ARG A 1 159 ? -2.951 -11.859 22.659 1.00 85.00 159 ARG A O 1
ATOM 1261 N N . PRO A 1 160 ? -2.649 -11.103 24.751 1.00 85.56 160 PRO A N 1
ATOM 1262 C CA . PRO A 1 160 ? -3.523 -12.105 25.362 1.00 85.56 160 PRO A C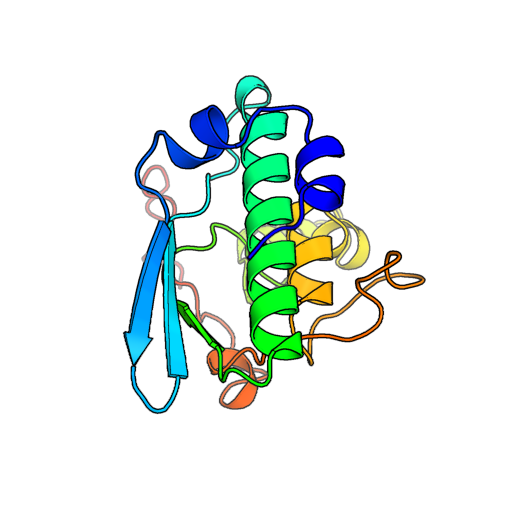A 1
ATOM 1263 C C . PRO A 1 160 ? -5.017 -11.914 25.061 1.00 85.56 160 PRO A C 1
ATOM 1265 O O . PRO A 1 160 ? -5.790 -12.823 25.332 1.00 85.56 160 PRO A O 1
ATOM 1268 N N . GLY A 1 161 ? -5.434 -10.758 24.529 1.00 70.69 161 GLY A N 1
ATOM 1269 C CA . GLY A 1 161 ? -6.838 -10.451 24.222 1.00 70.69 161 GLY A CA 1
ATOM 1270 C C . GLY A 1 161 ? -7.340 -10.979 22.871 1.00 70.69 161 GLY A C 1
ATOM 1271 O O . GLY A 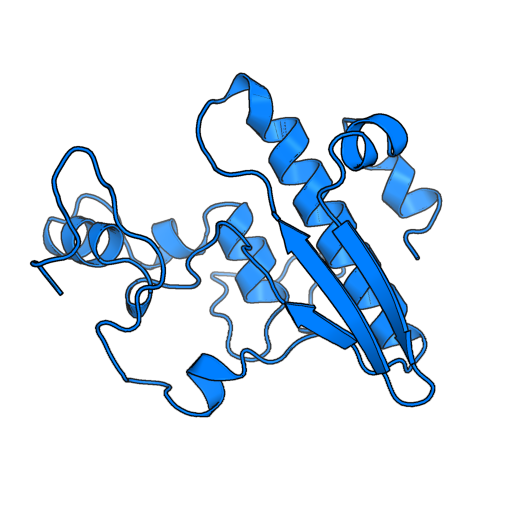1 161 ? -8.380 -10.517 22.406 1.00 70.69 161 GLY A O 1
ATOM 1272 N N . ASN A 1 162 ? -6.585 -11.877 22.233 1.00 61.78 162 ASN A N 1
ATOM 1273 C CA . ASN A 1 162 ? -6.892 -12.467 20.927 1.00 61.78 162 ASN A CA 1
ATOM 1274 C C . ASN A 1 162 ? -7.875 -13.633 20.989 1.00 61.78 162 ASN A C 1
ATOM 1276 O O . ASN A 1 162 ? -7.702 -14.495 21.877 1.00 61.78 162 ASN A O 1
#

Organism: Aspergillus flavus (NCBI:txid5059)

pLDDT: mean 94.93, std 4.79, range [61.78, 98.69]

Radius of gyration: 16.47 Å; chains: 1; bounding box: 37×35×45 Å

Secondary structure (DSSP, 8-state):
---HHHHHT-SS-HHHHHTT--EEEEE-SS-EEEEEEPPPS--GGGHHHHHHHHHHHHHHHHHHHHTT--EEEEEE-----SGGG-HHHHHHHHTTSS-HHHHHHSHHHHHHHHHBTT---SSSPPTT-SS--B--HHHHH-TT---------TTTT-GGG-

Sequence (162 aa):
YPTTEQLSTLELDAATLDSEGRCVILEFPAFVLLGLYCPANRDESRDSFRQGFLDLMDARIRNLVAMGKRVFVTGDLNISRGEIDAAHASEAIRKGTTTEGEFISAPARRLFNQLVYSGKVIGERDEGREQPALFDICRSFHPNRRGMYTCWEQKINARPGN